Protein AF-A0AA39PV68-F1 (afdb_monomer_lite)

InterPro domains:
  IPR036291 NAD(P)-binding d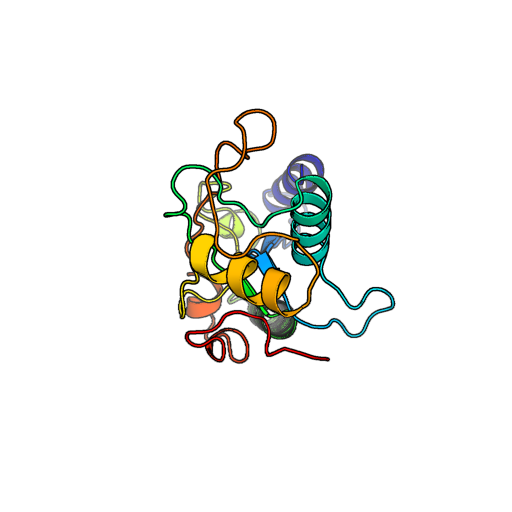omain superfamily [SSF51735] (19-93)

Organism: NCBI:txid153914

Foldseek 3Di:
DCCVVVVVLLVQLADPPPHDWGADEDEWAEAFADPDPDGGDPSVVVQLVVQLVVLAQAAQPAQPDWTQYAYPVQVVVLVVLQVVCVVVVNHQTRVRQPPDDPQAHHQYGGDVAPTDTSQQAPFPVCVVVVSHPDGTYYHDDPVPRDPDDHDRDNDRSVVSVRDGDVRNPDDDRYPNVRDD

pLDDT: mean 74.01, std 14.38, range [33.28, 90.81]

Radius of gyration: 17.97 Å; chains: 1; bounding box: 45×33×50 Å

Secondary structure (DSSP, 8-state):
-THHHHHHHHHHHT-SSS--------B-EEESB-SSS--B-HHHHHHHHHHHHHTEEEESTTS--EE-EEEHHHHHHHHHHHHHHHHTT-S--TTGGG-S-TTT-S--B--SSS-EEHHHHHHHHHHHTTSSSEEEEEEPPTTT--S--------HHHHTT---SSGGG--SS-GGGS--

Structure (mmCIF, N/CA/C/O backbone):
data_AF-A0AA39PV68-F1
#
_entry.id   AF-A0AA39PV68-F1
#
loop_
_atom_site.group_PDB
_atom_site.id
_atom_site.type_symbol
_atom_site.label_atom_id
_atom_site.label_alt_id
_atom_site.label_comp_id
_atom_site.label_asym_id
_atom_site.label_entity_id
_atom_site.label_seq_id
_atom_site.pdbx_PDB_ins_code
_atom_site.Cartn_x
_atom_site.Cartn_y
_atom_site.Cartn_z
_atom_site.occupancy
_ato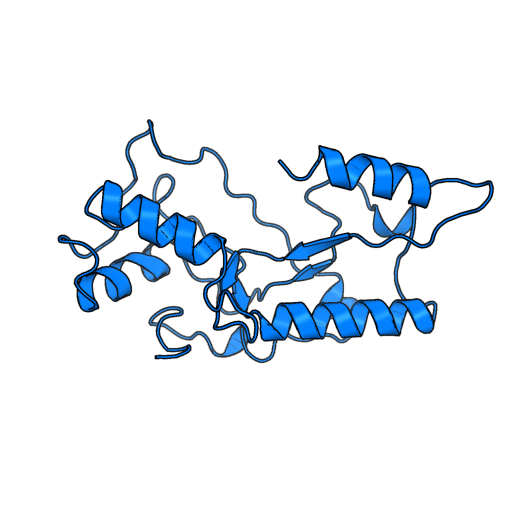m_site.B_iso_or_equiv
_atom_site.auth_seq_id
_atom_site.auth_comp_id
_atom_site.auth_asym_id
_atom_site.auth_atom_id
_atom_site.pdbx_PDB_model_num
ATOM 1 N N . MET A 1 1 ? -12.887 -1.850 -7.296 1.00 54.12 1 MET A N 1
ATOM 2 C CA . MET A 1 1 ? -13.318 -0.666 -6.519 1.00 54.12 1 MET A CA 1
ATOM 3 C C . MET A 1 1 ? -13.642 -1.145 -5.106 1.00 54.12 1 MET A C 1
ATOM 5 O O . MET A 1 1 ? -14.605 -1.883 -4.962 1.00 54.12 1 MET A O 1
ATOM 9 N N . HIS A 1 2 ? -12.811 -0.820 -4.108 1.00 70.69 2 HIS A N 1
ATOM 10 C CA . HIS A 1 2 ? -12.911 -1.338 -2.726 1.00 70.69 2 HIS A CA 1
ATOM 11 C C . HIS A 1 2 ? -14.148 -0.830 -1.957 1.00 70.69 2 HIS A C 1
ATOM 13 O O . HIS A 1 2 ? -14.594 -1.471 -1.017 1.00 70.69 2 HIS A O 1
ATOM 19 N N . LEU A 1 3 ? -14.768 0.262 -2.425 1.00 74.75 3 LEU A N 1
ATOM 20 C CA . LEU A 1 3 ? -15.864 0.956 -1.738 1.00 74.75 3 LEU A CA 1
ATOM 21 C C . LEU A 1 3 ? -17.054 0.053 -1.392 1.00 74.75 3 LEU A C 1
ATOM 23 O O . LEU A 1 3 ? -17.664 0.235 -0.346 1.00 74.75 3 LEU A O 1
ATOM 27 N N . LYS A 1 4 ? -17.365 -0.938 -2.240 1.00 80.62 4 LYS A N 1
ATOM 28 C CA . LYS A 1 4 ? -18.441 -1.908 -1.967 1.00 80.62 4 LYS A CA 1
ATOM 29 C C . LYS A 1 4 ? -18.189 -2.723 -0.691 1.00 80.62 4 LYS A C 1
ATOM 31 O O . LYS A 1 4 ? -19.149 -3.147 -0.062 1.00 80.62 4 LYS A O 1
ATOM 36 N N . SER A 1 5 ? -16.924 -2.933 -0.333 1.00 80.62 5 SER A N 1
ATOM 37 C CA . SER A 1 5 ? -16.505 -3.623 0.888 1.00 80.62 5 SER A CA 1
ATOM 38 C C . SER A 1 5 ? -16.304 -2.655 2.052 1.00 80.62 5 SER A C 1
ATOM 40 O O . SER A 1 5 ? -16.646 -2.985 3.181 1.00 80.62 5 SER A O 1
ATOM 42 N N . ASP A 1 6 ? -15.784 -1.455 1.790 1.00 81.19 6 ASP A N 1
ATOM 43 C CA . ASP A 1 6 ? -15.468 -0.490 2.850 1.00 81.19 6 ASP A CA 1
ATOM 44 C C . ASP A 1 6 ? -16.731 0.085 3.507 1.00 81.19 6 ASP A C 1
ATOM 46 O O . ASP A 1 6 ? -16.783 0.213 4.727 1.00 81.19 6 ASP A O 1
ATOM 50 N N . ILE A 1 7 ? -17.756 0.410 2.707 1.00 83.19 7 ILE A N 1
ATOM 51 C CA . ILE A 1 7 ? -19.018 1.002 3.182 1.00 83.19 7 ILE A CA 1
ATOM 52 C C . ILE A 1 7 ? -19.668 0.158 4.291 1.00 83.19 7 ILE A C 1
ATOM 54 O O . ILE A 1 7 ? -19.852 0.690 5.383 1.00 83.19 7 ILE A O 1
ATOM 58 N N . PRO A 1 8 ? -19.951 -1.147 4.099 1.00 86.69 8 PRO A N 1
ATOM 59 C CA . PRO A 1 8 ? -20.599 -1.933 5.145 1.00 86.69 8 PRO A CA 1
ATOM 60 C C . PRO A 1 8 ? -19.740 -2.081 6.408 1.00 86.69 8 PRO A C 1
ATOM 62 O O . PRO A 1 8 ? -20.305 -2.169 7.495 1.00 86.69 8 PRO A O 1
ATOM 65 N N . ILE A 1 9 ? -18.402 -2.076 6.296 1.00 84.56 9 ILE A N 1
ATOM 66 C CA . ILE A 1 9 ? -17.487 -2.089 7.453 1.00 84.56 9 ILE A CA 1
ATOM 67 C C . ILE A 1 9 ? -17.631 -0.787 8.250 1.00 84.56 9 ILE A C 1
ATOM 69 O O . ILE A 1 9 ? -17.721 -0.810 9.475 1.00 84.56 9 ILE A O 1
ATOM 73 N N . VAL A 1 10 ? -17.703 0.355 7.569 1.00 81.31 10 VAL A N 1
ATOM 74 C CA . VAL A 1 10 ? -17.937 1.649 8.225 1.00 81.31 10 VAL A CA 1
ATOM 75 C C . VAL A 1 10 ? -19.320 1.691 8.878 1.00 81.31 10 VAL A C 1
ATOM 77 O O . VAL A 1 10 ? -19.454 2.154 10.014 1.00 81.31 10 VAL A O 1
ATOM 80 N N . ASP A 1 11 ? -20.342 1.173 8.203 1.00 84.88 11 ASP A N 1
ATOM 81 C CA . ASP A 1 11 ? -21.712 1.177 8.715 1.00 84.88 11 ASP A CA 1
ATOM 82 C C . ASP A 1 11 ? -21.841 0.362 10.006 1.00 84.88 11 ASP A C 1
ATOM 84 O O . ASP A 1 11 ? -22.525 0.793 10.931 1.00 84.88 11 ASP A O 1
ATOM 88 N N . VAL A 1 12 ? -21.172 -0.793 10.124 1.00 86.81 12 VAL A N 1
ATOM 89 C CA . VAL A 1 12 ? -21.149 -1.552 11.393 1.00 86.81 12 VAL A CA 1
ATOM 90 C C . VAL A 1 12 ? -20.310 -0.863 12.472 1.00 86.81 12 VAL A C 1
ATOM 92 O O . VAL A 1 12 ? -20.680 -0.913 13.644 1.00 86.81 12 VAL A O 1
ATOM 95 N N . GLY A 1 13 ? -19.232 -0.176 12.088 1.00 84.19 13 GLY A N 1
ATOM 96 C CA . GLY A 1 13 ? -18.349 0.557 12.999 1.00 84.19 13 GLY A CA 1
ATOM 97 C C . GLY A 1 13 ? -18.954 1.811 13.632 1.00 84.19 13 GLY A C 1
ATOM 98 O O . GLY A 1 13 ? -18.417 2.337 14.605 1.00 84.19 13 GLY A O 1
ATOM 99 N N . THR A 1 14 ? -20.061 2.310 13.084 1.00 84.12 14 THR A N 1
ATOM 100 C CA . THR A 1 14 ? -20.727 3.545 13.534 1.00 84.12 14 THR A CA 1
ATOM 101 C C . THR A 1 14 ? -22.018 3.289 14.314 1.00 84.12 14 THR A C 1
ATOM 103 O O . THR A 1 14 ? -22.677 4.237 14.743 1.00 84.12 14 THR A O 1
ATOM 106 N N . ARG A 1 15 ? -22.389 2.021 14.528 1.00 87.56 15 ARG A N 1
ATOM 107 C CA . ARG A 1 15 ? -23.603 1.653 15.268 1.00 87.56 15 ARG A CA 1
ATOM 108 C C . ARG A 1 15 ? -23.461 1.970 16.750 1.00 87.56 15 ARG A C 1
ATOM 110 O O . ARG A 1 15 ? -22.437 1.688 17.360 1.00 87.56 15 ARG A O 1
ATOM 117 N N . THR A 1 16 ? -24.537 2.481 17.341 1.00 86.62 16 THR A N 1
ATOM 118 C CA . THR A 1 16 ? -24.648 2.681 18.794 1.00 86.62 16 THR A CA 1
ATOM 119 C C . THR A 1 16 ? -25.125 1.420 19.514 1.00 86.62 16 THR A C 1
ATOM 121 O O . THR A 1 16 ? -24.746 1.179 20.655 1.00 86.62 16 THR A O 1
ATOM 124 N N . GLN A 1 17 ? -25.929 0.588 18.844 1.00 90.56 17 GLN A N 1
ATOM 125 C CA . GLN A 1 17 ? -26.372 -0.710 19.350 1.00 90.56 17 GLN A CA 1
ATOM 126 C C . GLN A 1 17 ? -25.453 -1.819 18.832 1.00 90.56 17 GLN A C 1
ATOM 128 O O . GLN A 1 17 ? -25.265 -1.941 17.621 1.00 90.56 17 GLN A O 1
ATOM 133 N N . ASN A 1 18 ? -24.911 -2.635 19.744 1.00 87.00 18 ASN A N 1
ATOM 134 C CA . ASN A 1 18 ? -23.941 -3.700 19.453 1.00 87.00 18 ASN A CA 1
ATOM 135 C C . ASN A 1 18 ? -22.765 -3.204 18.582 1.00 87.00 18 ASN A C 1
ATOM 137 O O . ASN A 1 18 ? -22.607 -3.663 17.446 1.00 87.00 18 ASN A O 1
ATOM 141 N N . PRO A 1 19 ? -21.969 -2.236 19.081 1.00 80.69 19 PRO A N 1
ATOM 142 C CA . PRO A 1 19 ? -20.896 -1.633 18.302 1.00 80.69 19 PRO A CA 1
ATOM 143 C C . PRO A 1 19 ? -19.836 -2.672 17.930 1.00 80.69 19 PRO A C 1
ATOM 145 O O . PRO A 1 19 ? -19.407 -3.476 18.760 1.00 80.69 19 PRO A O 1
ATOM 148 N N . VAL A 1 20 ? -19.379 -2.623 16.679 1.00 86.62 20 VAL A N 1
ATOM 149 C CA . VAL A 1 20 ? -18.239 -3.415 16.210 1.00 86.62 20 VAL A CA 1
ATOM 150 C C . VAL A 1 20 ? -17.019 -2.508 16.134 1.00 86.62 20 VAL A C 1
ATOM 152 O O . VAL A 1 20 ? -17.055 -1.444 15.520 1.00 86.62 20 VAL A O 1
ATOM 155 N N . ARG A 1 21 ? -15.910 -2.939 16.733 1.00 84.94 21 ARG A N 1
ATOM 156 C CA . ARG A 1 21 ? -14.626 -2.238 16.654 1.00 84.94 21 ARG A CA 1
ATOM 157 C C . ARG A 1 21 ? -14.032 -2.462 15.268 1.00 84.94 21 ARG A C 1
ATOM 159 O O . ARG A 1 21 ? -13.508 -3.535 14.979 1.00 84.94 21 ARG A O 1
ATOM 166 N N . THR A 1 22 ? -14.160 -1.478 14.384 1.00 85.81 22 THR A N 1
ATOM 167 C CA . THR A 1 22 ? -13.687 -1.590 12.997 1.00 85.81 22 THR A CA 1
ATOM 168 C C . THR A 1 22 ? -12.488 -0.707 12.724 1.00 85.81 22 THR A C 1
ATOM 170 O O . THR A 1 22 ? -12.427 0.432 13.188 1.00 85.81 22 THR A O 1
ATOM 173 N N . MET A 1 23 ? -11.586 -1.203 11.880 1.00 82.25 23 MET A N 1
ATOM 174 C CA . MET A 1 23 ? -10.438 -0.467 11.362 1.00 82.25 23 MET A CA 1
ATOM 175 C C . MET A 1 23 ? -10.252 -0.808 9.883 1.00 82.25 23 MET A C 1
ATOM 177 O O . MET A 1 23 ? -10.370 -1.969 9.496 1.00 82.25 23 MET A O 1
ATOM 181 N N . ILE A 1 24 ? -9.937 0.195 9.062 1.00 79.56 24 ILE A N 1
ATOM 182 C CA . ILE A 1 24 ? -9.601 0.011 7.646 1.00 79.56 24 ILE A CA 1
ATOM 183 C C . ILE A 1 24 ? -8.176 0.515 7.422 1.00 79.56 24 ILE A C 1
ATOM 185 O O . ILE A 1 24 ? -7.824 1.646 7.778 1.00 79.56 24 ILE A O 1
ATOM 189 N N . MET A 1 25 ? -7.344 -0.341 6.836 1.00 78.19 25 MET A N 1
ATOM 190 C CA . MET A 1 25 ? -5.969 -0.022 6.467 1.00 78.19 25 MET A CA 1
ATOM 191 C C . MET A 1 25 ? -5.870 0.021 4.947 1.00 78.19 25 MET A C 1
ATOM 193 O O . MET A 1 25 ? -6.115 -0.994 4.296 1.00 78.19 25 MET A O 1
ATOM 197 N N . PHE A 1 26 ? -5.502 1.171 4.377 1.00 77.62 26 PHE A N 1
ATOM 198 C CA . PHE A 1 26 ? -5.203 1.254 2.950 1.00 77.62 26 PHE A CA 1
ATOM 199 C C . PHE A 1 26 ? -3.689 1.233 2.763 1.00 77.62 26 PHE A C 1
ATOM 201 O O . PHE A 1 26 ? -3.016 2.226 3.026 1.00 77.62 26 PHE A O 1
ATOM 208 N N . PRO A 1 27 ? -3.103 0.120 2.320 1.00 73.19 27 PRO A N 1
ATOM 209 C CA . PRO A 1 27 ? -1.715 0.167 1.908 1.00 73.19 27 PRO A CA 1
ATOM 210 C C . PRO A 1 27 ? -1.568 1.083 0.682 1.00 73.19 27 PRO A C 1
ATOM 212 O O . PRO A 1 27 ? -2.477 1.183 -0.148 1.00 73.19 27 PRO A O 1
ATOM 215 N N . GLY A 1 28 ? -0.420 1.750 0.573 1.00 72.88 28 GLY A N 1
ATOM 216 C CA . GLY A 1 28 ? -0.004 2.410 -0.662 1.00 72.88 28 GLY A CA 1
ATOM 217 C C . GLY A 1 28 ? 0.298 1.396 -1.772 1.00 72.88 28 GLY A C 1
ATOM 218 O O . GLY A 1 28 ? -0.214 0.273 -1.789 1.00 72.88 28 GLY A O 1
ATOM 219 N N . LEU A 1 29 ? 1.169 1.757 -2.715 1.00 76.75 29 LEU A N 1
ATOM 220 C CA . LEU A 1 29 ? 1.635 0.787 -3.706 1.00 76.75 29 LEU A CA 1
ATOM 221 C C . LEU A 1 29 ? 2.574 -0.209 -3.016 1.00 76.75 29 LEU A C 1
ATOM 223 O O . LEU A 1 29 ? 3.696 0.125 -2.633 1.00 76.75 29 LEU A O 1
ATOM 227 N N . ILE A 1 30 ? 2.076 -1.431 -2.815 1.00 82.06 30 ILE A N 1
ATOM 228 C CA . ILE A 1 30 ? 2.822 -2.475 -2.111 1.00 82.06 30 ILE A CA 1
ATOM 229 C C . ILE A 1 30 ? 3.848 -3.097 -3.044 1.00 82.06 30 ILE A C 1
ATOM 231 O O . ILE A 1 30 ? 3.501 -3.516 -4.153 1.00 82.06 30 ILE A O 1
ATOM 235 N N . TYR A 1 31 ? 5.074 -3.249 -2.566 1.00 81.19 31 TYR A N 1
ATOM 236 C CA . TYR A 1 31 ? 6.139 -3.966 -3.257 1.00 81.19 31 TYR A CA 1
ATOM 237 C C . TYR A 1 31 ? 6.873 -4.933 -2.320 1.00 81.19 31 TYR A C 1
ATOM 239 O O . TYR A 1 31 ? 6.613 -4.980 -1.118 1.00 81.19 31 TYR A O 1
ATOM 247 N N . GLY A 1 32 ? 7.804 -5.699 -2.884 1.00 80.62 32 GLY A N 1
ATOM 248 C CA . GLY A 1 32 ? 8.571 -6.717 -2.172 1.00 80.62 32 GLY A CA 1
ATOM 249 C C . GLY A 1 32 ? 8.020 -8.121 -2.404 1.00 80.62 32 GLY A C 1
ATOM 250 O O . GLY A 1 32 ? 6.970 -8.306 -3.024 1.00 80.62 32 GLY A O 1
ATOM 251 N N . SER A 1 33 ? 8.766 -9.108 -1.918 1.00 84.19 33 SER A N 1
ATOM 252 C CA . SER A 1 33 ? 8.418 -10.522 -2.042 1.00 84.19 33 SER A CA 1
ATOM 253 C C . SER A 1 33 ? 7.576 -10.963 -0.848 1.00 84.19 33 SER A C 1
ATOM 255 O O . SER A 1 33 ? 8.001 -10.834 0.302 1.00 84.19 33 SER A O 1
ATOM 257 N N . GLY A 1 34 ? 6.364 -11.441 -1.118 1.00 79.50 34 GLY A N 1
ATOM 258 C CA . GLY A 1 34 ? 5.514 -12.090 -0.127 1.00 79.50 34 GLY A CA 1
ATOM 259 C C . GLY A 1 34 ? 5.932 -13.540 0.128 1.00 79.50 34 GLY A C 1
ATOM 260 O O . GLY A 1 34 ? 6.567 -14.177 -0.708 1.00 79.50 34 GLY A O 1
ATOM 261 N N . GLU A 1 35 ? 5.519 -14.081 1.273 1.00 79.56 35 GLU A N 1
ATOM 262 C CA . GLU A 1 35 ? 5.808 -15.470 1.676 1.00 79.56 35 GLU A CA 1
ATOM 263 C C . GLU A 1 35 ? 4.710 -16.469 1.257 1.00 79.56 35 GLU A C 1
ATOM 265 O O . GLU A 1 35 ? 4.836 -17.670 1.478 1.00 79.56 35 GLU A O 1
ATOM 270 N N . GLY A 1 36 ? 3.624 -15.990 0.640 1.00 78.88 36 GLY A N 1
ATOM 271 C CA . GLY A 1 36 ? 2.530 -16.832 0.149 1.00 78.88 36 GLY A CA 1
ATOM 272 C C . GLY A 1 36 ? 2.790 -17.458 -1.228 1.00 78.88 36 GLY A C 1
ATOM 273 O O . GLY A 1 36 ? 3.823 -17.229 -1.855 1.00 78.88 36 GLY A O 1
ATOM 274 N N . ILE A 1 37 ? 1.793 -18.198 -1.739 1.00 84.00 37 ILE A N 1
ATOM 275 C CA . ILE A 1 37 ? 1.824 -18.825 -3.080 1.00 84.00 37 ILE A CA 1
ATOM 276 C C . ILE A 1 37 ? 2.149 -17.784 -4.163 1.00 84.00 37 ILE A C 1
ATOM 278 O O . ILE A 1 37 ? 2.975 -18.015 -5.043 1.00 84.00 37 ILE A O 1
ATOM 282 N N . GLN A 1 38 ? 1.524 -16.608 -4.070 1.00 83.75 38 GLN A N 1
ATOM 283 C CA . GLN A 1 38 ? 1.782 -15.479 -4.954 1.00 83.75 38 GLN A CA 1
ATOM 284 C C . GLN A 1 38 ? 2.797 -14.528 -4.306 1.00 83.75 38 GLN A C 1
ATOM 286 O O . GLN A 1 38 ? 2.429 -13.684 -3.488 1.00 83.75 38 GLN A O 1
ATOM 291 N N . LYS A 1 39 ? 4.071 -14.641 -4.700 1.00 84.06 39 LYS A N 1
ATOM 292 C CA . LYS A 1 39 ? 5.170 -13.828 -4.142 1.00 84.06 39 LYS A CA 1
ATOM 293 C C . LYS A 1 39 ? 5.150 -12.368 -4.602 1.00 84.06 39 LYS A C 1
ATOM 295 O O . LYS A 1 39 ? 5.544 -11.482 -3.854 1.00 84.06 39 LYS A O 1
ATOM 300 N N . THR A 1 40 ? 4.675 -12.101 -5.818 1.00 82.50 40 THR A N 1
ATOM 301 C CA . THR A 1 40 ? 4.637 -10.744 -6.390 1.00 82.50 40 THR A CA 1
ATOM 302 C C . THR A 1 40 ? 3.318 -10.048 -6.076 1.00 82.50 40 THR A C 1
ATOM 304 O O . THR A 1 40 ? 2.243 -10.587 -6.359 1.00 82.50 40 THR A O 1
ATOM 307 N N . THR A 1 41 ? 3.386 -8.823 -5.554 1.00 81.69 41 THR A N 1
ATOM 308 C CA . THR A 1 41 ? 2.203 -8.026 -5.209 1.00 81.69 41 THR A CA 1
ATOM 309 C C . THR A 1 41 ? 1.377 -7.661 -6.449 1.00 81.69 41 THR A C 1
ATOM 311 O O . THR A 1 41 ? 1.877 -7.573 -7.573 1.00 81.69 41 THR A O 1
ATOM 314 N N . ALA A 1 42 ? 0.070 -7.449 -6.263 1.00 82.19 42 ALA A N 1
ATOM 315 C CA . ALA A 1 42 ? -0.818 -7.079 -7.365 1.00 82.19 42 ALA A CA 1
ATOM 316 C C . ALA A 1 42 ? -0.392 -5.782 -8.087 1.00 82.19 42 ALA A C 1
ATOM 318 O O . ALA A 1 42 ? -0.352 -5.812 -9.314 1.00 82.19 42 ALA A O 1
ATOM 319 N N . PRO A 1 43 ? -0.010 -4.683 -7.397 1.00 76.62 43 PRO A N 1
ATOM 320 C CA . PRO A 1 43 ? 0.408 -3.458 -8.079 1.00 76.62 43 PRO A CA 1
ATOM 321 C C . PRO A 1 43 ? 1.624 -3.646 -8.991 1.00 76.62 43 PRO A C 1
ATOM 323 O O . PRO A 1 43 ? 1.636 -3.111 -10.094 1.00 76.62 43 PRO A O 1
ATOM 326 N N . ILE A 1 44 ? 2.608 -4.448 -8.568 1.00 80.94 44 ILE A N 1
ATOM 327 C CA . ILE A 1 44 ? 3.788 -4.760 -9.384 1.00 80.94 44 ILE A CA 1
ATOM 328 C C . ILE A 1 44 ? 3.385 -5.518 -10.648 1.00 80.94 44 ILE A C 1
ATOM 330 O O . ILE A 1 44 ? 3.810 -5.145 -11.736 1.00 80.94 44 ILE A O 1
ATOM 334 N N . ARG A 1 45 ? 2.514 -6.526 -10.524 1.00 84.44 45 ARG A N 1
ATOM 335 C CA . ARG A 1 45 ? 2.008 -7.276 -11.685 1.00 84.44 45 ARG A CA 1
ATOM 336 C C . ARG A 1 45 ? 1.267 -6.381 -12.669 1.00 84.44 45 ARG A C 1
ATOM 338 O O . ARG A 1 45 ? 1.596 -6.395 -13.844 1.00 84.44 45 ARG A O 1
ATOM 345 N N . TYR A 1 46 ? 0.351 -5.540 -12.186 1.00 82.81 46 TYR A N 1
ATOM 346 C CA . TYR A 1 46 ? -0.384 -4.614 -13.053 1.00 82.81 46 TYR A CA 1
ATOM 347 C C . TYR A 1 46 ? 0.540 -3.680 -13.835 1.00 82.81 46 TYR A C 1
ATOM 349 O O . TYR A 1 46 ? 0.285 -3.401 -15.002 1.00 82.81 46 TYR A O 1
ATOM 357 N N . VAL A 1 47 ? 1.597 -3.183 -13.193 1.00 80.31 47 VAL A N 1
ATOM 358 C CA . VAL A 1 47 ? 2.557 -2.276 -13.826 1.00 80.31 47 VAL A CA 1
ATOM 359 C C . VAL A 1 47 ? 3.415 -3.009 -14.856 1.00 80.31 47 VAL A C 1
ATOM 361 O O . VAL A 1 47 ? 3.596 -2.489 -15.955 1.00 80.31 47 VAL A O 1
ATOM 364 N N . ILE A 1 48 ? 3.890 -4.218 -14.533 1.00 84.31 48 ILE A N 1
ATOM 365 C CA . ILE A 1 48 ? 4.635 -5.063 -15.475 1.00 84.31 48 ILE A CA 1
ATOM 366 C C . ILE A 1 48 ? 3.765 -5.380 -16.693 1.00 84.31 48 ILE A C 1
ATOM 368 O O . ILE A 1 48 ? 4.167 -5.072 -17.811 1.00 84.31 48 ILE A O 1
ATOM 372 N N . ASP A 1 49 ? 2.555 -5.899 -16.480 1.00 86.69 49 ASP A N 1
ATOM 373 C CA . ASP A 1 49 ? 1.638 -6.282 -17.556 1.00 86.69 49 ASP A CA 1
ATOM 374 C C . ASP A 1 49 ? 1.319 -5.089 -18.466 1.00 86.69 49 ASP A C 1
ATOM 376 O O . ASP A 1 49 ? 1.419 -5.189 -19.690 1.00 86.69 49 ASP A O 1
ATOM 380 N N . LEU A 1 50 ? 0.994 -3.933 -17.876 1.00 85.25 50 LEU A N 1
ATOM 381 C CA . LEU A 1 50 ? 0.688 -2.709 -18.615 1.00 85.25 50 LEU A CA 1
ATOM 382 C C . LEU A 1 50 ? 1.871 -2.249 -19.475 1.00 85.25 50 LEU A C 1
ATOM 384 O O . LEU A 1 50 ? 1.695 -1.912 -20.646 1.00 85.25 50 LEU A O 1
ATOM 388 N N . TYR A 1 51 ? 3.078 -2.213 -18.914 1.00 86.62 51 TYR A N 1
ATOM 389 C CA . TYR A 1 51 ? 4.248 -1.704 -19.632 1.00 86.62 51 TYR A CA 1
ATOM 390 C C . TYR A 1 51 ? 4.772 -2.687 -20.671 1.00 86.62 51 TYR A C 1
ATOM 392 O O . TYR A 1 51 ? 5.202 -2.251 -21.739 1.00 86.62 51 TYR A O 1
ATOM 400 N N . THR A 1 52 ? 4.659 -3.991 -20.427 1.00 86.19 52 THR A N 1
ATOM 401 C CA . THR A 1 52 ? 4.949 -5.014 -21.434 1.00 86.19 52 THR A CA 1
ATOM 402 C C . THR A 1 52 ? 3.956 -4.939 -22.596 1.00 86.19 52 THR A C 1
ATOM 404 O O . THR A 1 52 ? 4.385 -4.956 -23.746 1.00 86.19 52 THR A O 1
ATOM 407 N N . GLN A 1 53 ? 2.656 -4.750 -22.338 1.00 85.56 53 GLN A N 1
ATOM 408 C CA . GLN A 1 53 ? 1.650 -4.570 -23.400 1.00 85.56 53 GLN A CA 1
ATOM 409 C C . GLN A 1 53 ? 1.902 -3.326 -24.264 1.00 85.56 53 GLN A C 1
ATOM 411 O O . GLN A 1 53 ? 1.679 -3.355 -25.472 1.00 85.56 53 GLN A O 1
ATOM 416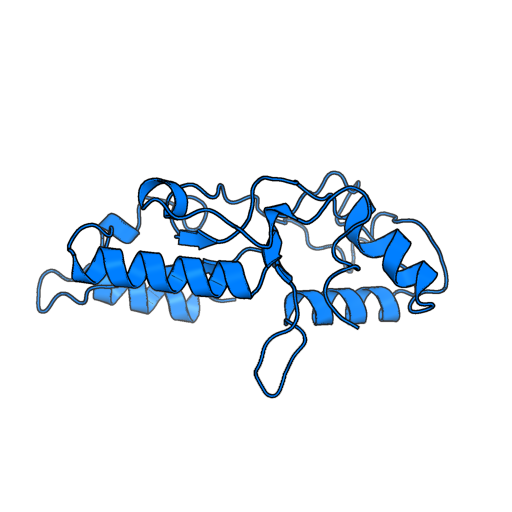 N N . ILE A 1 54 ? 2.370 -2.231 -23.660 1.00 85.12 54 ILE A N 1
ATOM 417 C CA . ILE A 1 54 ? 2.691 -0.983 -24.375 1.00 85.12 54 ILE A CA 1
ATOM 418 C C . ILE A 1 54 ? 4.100 -1.043 -25.009 1.00 85.12 54 ILE A C 1
ATOM 420 O O . ILE A 1 54 ? 4.441 -0.207 -25.847 1.00 85.12 54 ILE A O 1
ATOM 424 N N . GLY A 1 55 ? 4.933 -2.013 -24.618 1.00 86.19 55 GLY A N 1
ATOM 425 C CA . GLY A 1 55 ? 6.329 -2.156 -25.050 1.00 86.19 55 GLY A CA 1
ATOM 426 C C . GLY A 1 55 ? 7.297 -1.148 -24.418 1.00 86.19 55 GLY A C 1
ATOM 427 O O . GLY A 1 55 ? 8.448 -1.046 -24.842 1.00 86.19 55 GLY A O 1
ATOM 428 N N . ARG A 1 56 ? 6.853 -0.373 -23.420 1.00 86.19 56 ARG A N 1
ATOM 429 C CA . ARG A 1 56 ? 7.665 0.635 -22.720 1.00 86.19 56 ARG A CA 1
ATOM 430 C C . ARG A 1 56 ? 7.110 0.965 -21.343 1.00 86.19 56 ARG A C 1
ATOM 432 O O . ARG A 1 56 ? 5.897 0.957 -21.134 1.00 86.19 56 ARG A O 1
ATOM 439 N N . ALA A 1 57 ? 8.003 1.368 -20.445 1.00 84.94 57 ALA A N 1
ATOM 440 C CA . ALA A 1 57 ? 7.604 2.023 -19.210 1.00 84.94 57 ALA A CA 1
ATOM 441 C C . ALA A 1 57 ? 6.972 3.390 -19.504 1.00 84.94 57 ALA A C 1
ATOM 443 O O . ALA A 1 57 ? 7.367 4.103 -20.434 1.00 84.94 57 ALA A O 1
ATOM 444 N N . GLY A 1 58 ? 5.975 3.757 -18.704 1.00 81.12 58 GLY A N 1
ATOM 445 C CA . GLY A 1 58 ? 5.245 4.998 -18.901 1.00 81.12 58 GLY A CA 1
ATOM 446 C C . GLY A 1 58 ? 4.930 5.737 -17.613 1.00 81.12 58 GLY A C 1
ATOM 447 O O . GLY A 1 58 ? 5.028 5.209 -16.509 1.00 81.12 58 GLY A O 1
ATOM 448 N N . THR A 1 59 ? 4.526 6.990 -17.767 1.00 81.00 59 THR A N 1
ATOM 449 C CA . THR A 1 59 ? 4.028 7.816 -16.672 1.00 81.00 59 THR A CA 1
ATOM 450 C C . THR A 1 59 ? 2.552 8.132 -16.849 1.00 81.00 59 THR A C 1
ATOM 452 O O . THR A 1 59 ? 2.047 8.284 -17.963 1.00 81.00 59 THR A O 1
ATOM 455 N N . TRP A 1 60 ? 1.847 8.304 -15.733 1.00 76.25 60 TRP A N 1
ATOM 456 C CA . TRP A 1 60 ? 0.559 8.990 -15.742 1.00 76.25 60 TRP A CA 1
ATOM 457 C C . TRP A 1 60 ? 0.794 10.493 -15.865 1.00 76.25 60 TRP A C 1
ATOM 459 O O . TRP A 1 60 ? 1.432 11.091 -14.996 1.00 76.25 60 TRP A O 1
ATOM 469 N N . GLY A 1 61 ? 0.317 11.098 -16.955 1.00 75.31 61 GLY A N 1
ATOM 470 C CA . GLY A 1 61 ? 0.598 12.504 -17.253 1.00 75.31 61 GLY A CA 1
ATOM 471 C C . GLY A 1 61 ? 2.108 12.788 -17.358 1.00 75.31 61 GLY A C 1
ATOM 472 O O . GLY A 1 61 ? 2.865 11.886 -17.724 1.00 75.31 61 GLY A O 1
ATOM 473 N N . PRO A 1 62 ? 2.572 14.003 -17.005 1.00 74.00 62 PRO A N 1
ATOM 474 C CA . PRO A 1 62 ? 3.975 14.421 -17.142 1.00 74.00 62 PRO A CA 1
ATOM 475 C C . PRO A 1 62 ? 5.009 13.647 -16.309 1.00 74.00 62 PRO A C 1
ATOM 477 O O . PRO A 1 62 ? 6.189 13.957 -16.388 1.00 74.00 62 PRO A O 1
ATOM 480 N N . GLY A 1 63 ? 4.606 12.687 -15.469 1.00 68.81 63 GLY A N 1
ATOM 481 C CA . GLY A 1 63 ? 5.566 11.907 -14.680 1.00 68.81 63 GLY A CA 1
ATOM 482 C C . GLY A 1 63 ? 6.025 12.531 -13.372 1.00 68.81 63 GLY A C 1
ATOM 483 O O . GLY A 1 63 ? 6.745 11.877 -12.627 1.00 68.81 63 GLY A O 1
ATOM 484 N N . ALA A 1 64 ? 5.499 13.705 -13.015 1.00 66.44 64 ALA A N 1
ATOM 485 C CA . ALA A 1 64 ? 5.627 14.277 -11.673 1.00 66.44 64 ALA A CA 1
ATOM 486 C C . ALA A 1 64 ? 4.864 13.474 -10.600 1.00 66.44 64 ALA A C 1
ATOM 488 O O . ALA A 1 64 ? 4.811 13.885 -9.443 1.00 66.44 64 ALA A O 1
ATOM 489 N N . ASN A 1 65 ? 4.251 12.343 -10.982 1.00 68.44 65 ASN A N 1
ATOM 490 C CA . ASN A 1 65 ? 3.529 11.516 -10.044 1.00 68.44 65 ASN A CA 1
ATOM 491 C C . ASN A 1 65 ? 4.477 10.749 -9.124 1.00 68.44 65 ASN A C 1
ATOM 493 O O . ASN A 1 65 ? 5.296 9.957 -9.594 1.00 68.44 65 ASN A O 1
ATOM 497 N N . VAL A 1 66 ? 4.334 10.969 -7.822 1.00 68.44 66 VAL A N 1
ATOM 498 C CA . VAL A 1 66 ? 5.065 10.251 -6.777 1.00 68.44 66 VAL A CA 1
ATOM 499 C C . VAL A 1 66 ? 4.092 9.324 -6.059 1.00 68.44 66 VAL A C 1
ATOM 501 O O . VAL A 1 66 ? 2.937 9.670 -5.836 1.00 68.44 66 VAL A O 1
ATOM 504 N N . VAL A 1 67 ? 4.523 8.119 -5.721 1.00 67.00 67 VAL A N 1
ATOM 505 C CA . VAL A 1 67 ? 3.651 7.155 -5.044 1.00 67.00 67 VAL A CA 1
ATOM 506 C C . VAL A 1 67 ? 4.223 6.875 -3.667 1.00 67.00 67 VAL A C 1
ATOM 508 O O . VAL A 1 67 ? 5.421 6.634 -3.537 1.00 67.00 67 VAL A O 1
ATOM 511 N N . SER A 1 68 ? 3.375 6.913 -2.634 1.00 69.69 68 SER A N 1
ATOM 512 C CA . SER A 1 68 ? 3.764 6.362 -1.337 1.00 69.69 68 SER A CA 1
ATOM 513 C C . SER A 1 68 ? 3.794 4.845 -1.487 1.00 69.69 68 SER A C 1
ATOM 515 O O . SER A 1 68 ? 2.754 4.187 -1.606 1.00 69.69 68 SER A O 1
ATOM 517 N N . ASN A 1 69 ? 5.007 4.316 -1.592 1.00 74.44 69 ASN A N 1
ATOM 518 C CA . ASN A 1 69 ? 5.260 2.892 -1.719 1.00 74.44 69 ASN A CA 1
ATOM 519 C C . ASN A 1 69 ? 5.438 2.294 -0.320 1.00 74.44 69 ASN A C 1
ATOM 521 O O . ASN A 1 69 ? 6.024 2.924 0.563 1.00 74.44 69 ASN A O 1
ATOM 525 N N . GLY A 1 70 ? 4.947 1.076 -0.118 1.00 79.75 70 GLY A N 1
ATOM 526 C CA . GLY A 1 70 ? 5.125 0.326 1.124 1.00 79.75 70 GLY A CA 1
ATOM 527 C C . GLY A 1 70 ? 5.693 -1.054 0.836 1.00 79.75 70 GLY A C 1
ATOM 528 O O . GLY A 1 70 ? 5.150 -1.791 0.017 1.00 79.75 70 GLY A O 1
ATOM 529 N N . HIS A 1 71 ? 6.784 -1.428 1.492 1.00 85.25 71 HIS A N 1
ATOM 530 C CA . HIS A 1 71 ? 7.272 -2.798 1.438 1.00 85.25 71 HIS A CA 1
ATOM 531 C C . HIS A 1 71 ? 6.265 -3.723 2.139 1.00 85.25 71 HIS A C 1
ATOM 533 O O . HIS A 1 71 ? 5.698 -3.370 3.173 1.00 85.25 71 HIS A O 1
ATOM 539 N N . VAL A 1 72 ? 6.057 -4.936 1.630 1.00 85.75 72 VAL A N 1
ATOM 540 C CA . VAL A 1 72 ? 5.073 -5.890 2.174 1.00 85.75 72 VAL A CA 1
ATOM 541 C C . VAL A 1 72 ? 5.276 -6.176 3.670 1.00 85.75 72 VAL A C 1
ATOM 543 O O . VAL A 1 72 ? 4.306 -6.248 4.423 1.00 85.75 72 VAL A O 1
ATOM 546 N N . LYS A 1 73 ? 6.533 -6.249 4.130 1.00 87.38 73 LYS A N 1
ATOM 547 C CA . LYS A 1 73 ? 6.870 -6.411 5.560 1.00 87.38 73 LYS A CA 1
ATOM 548 C C . LYS A 1 73 ? 6.460 -5.207 6.411 1.00 87.38 73 LYS A C 1
ATOM 550 O O . LYS A 1 73 ? 6.034 -5.390 7.545 1.00 87.38 73 LYS A O 1
ATOM 555 N N . ASP A 1 74 ? 6.538 -4.002 5.857 1.00 86.62 74 ASP A N 1
ATOM 556 C CA . ASP A 1 74 ? 6.109 -2.778 6.535 1.00 86.62 74 ASP A CA 1
ATOM 557 C C . ASP A 1 74 ? 4.580 -2.689 6.605 1.00 86.62 74 ASP A C 1
ATOM 559 O O . ASP A 1 74 ? 4.023 -2.304 7.630 1.00 86.62 74 ASP A O 1
ATOM 563 N N . CYS A 1 75 ? 3.878 -3.137 5.559 1.00 86.12 75 CYS A N 1
ATOM 564 C CA . CYS A 1 75 ? 2.427 -3.333 5.607 1.00 86.12 75 CYS A CA 1
ATOM 565 C C . CYS A 1 75 ? 2.016 -4.308 6.719 1.00 86.12 75 CYS A C 1
ATOM 567 O O . CYS A 1 75 ? 1.087 -4.021 7.478 1.00 86.12 75 CYS A O 1
ATOM 569 N N . ALA A 1 76 ? 2.724 -5.432 6.849 1.00 88.12 76 ALA A N 1
ATOM 570 C CA . ALA A 1 76 ? 2.469 -6.417 7.896 1.00 88.12 76 ALA A CA 1
ATOM 571 C C . ALA A 1 76 ? 2.780 -5.871 9.301 1.00 88.12 76 ALA A C 1
ATOM 573 O O . ALA A 1 76 ? 1.972 -6.036 10.217 1.00 88.12 76 ALA A O 1
ATOM 574 N N . SER A 1 77 ? 3.911 -5.179 9.478 1.00 90.31 77 SER A N 1
ATOM 575 C CA . SER A 1 77 ? 4.293 -4.610 10.775 1.00 90.31 77 SER A CA 1
ATOM 576 C C . SER A 1 77 ? 3.344 -3.493 11.213 1.00 90.31 77 SER A C 1
ATOM 578 O O . SER A 1 77 ? 2.950 -3.463 12.377 1.00 90.31 77 SER A O 1
ATOM 580 N N . ALA A 1 78 ? 2.884 -2.642 10.291 1.00 86.50 78 ALA A N 1
ATOM 581 C CA . ALA A 1 78 ? 1.876 -1.626 10.589 1.00 86.50 78 ALA A CA 1
ATOM 582 C C . ALA A 1 78 ? 0.554 -2.257 11.029 1.00 86.50 78 ALA A C 1
ATOM 584 O O . ALA A 1 78 ? -0.073 -1.773 11.969 1.00 86.50 78 ALA A O 1
ATOM 585 N N . CYS A 1 79 ? 0.141 -3.347 10.372 1.00 87.94 79 CYS A N 1
ATOM 586 C CA . CYS A 1 79 ? -1.059 -4.092 10.749 1.00 87.94 79 CYS A CA 1
ATOM 587 C C . CYS A 1 79 ? -0.949 -4.605 12.186 1.00 87.94 79 CYS A C 1
ATOM 589 O O . CYS A 1 79 ? -1.843 -4.376 13.000 1.00 87.94 79 CYS A O 1
ATOM 591 N N . LEU A 1 80 ? 0.192 -5.202 12.535 1.00 89.88 80 LEU A N 1
ATOM 592 C CA . LEU A 1 80 ? 0.443 -5.664 13.894 1.00 89.88 80 LEU A CA 1
ATOM 593 C C . LEU A 1 80 ? 0.433 -4.515 14.913 1.00 89.88 80 LEU A C 1
ATOM 595 O O . LEU A 1 80 ? -0.148 -4.673 15.986 1.00 89.88 80 LEU A O 1
ATOM 599 N N . THR A 1 81 ? 1.034 -3.363 14.600 1.00 89.12 81 THR A N 1
ATOM 600 C CA . THR A 1 81 ? 1.016 -2.197 15.498 1.00 89.12 81 THR A CA 1
ATOM 601 C C . THR A 1 81 ? -0.400 -1.679 15.724 1.00 89.12 81 THR A C 1
ATOM 603 O O . THR A 1 81 ? -0.778 -1.425 16.866 1.00 89.12 81 THR A O 1
ATOM 606 N N . VAL A 1 82 ? -1.204 -1.568 14.665 1.00 85.00 82 VAL A N 1
ATOM 607 C CA . VAL A 1 82 ? -2.603 -1.128 14.759 1.00 85.00 82 VAL A CA 1
ATOM 608 C C . VAL A 1 82 ? -3.427 -2.108 15.597 1.00 85.00 82 VAL A C 1
ATOM 610 O O . VAL A 1 82 ? -4.157 -1.678 16.485 1.00 85.00 82 VAL A O 1
ATOM 613 N N . LEU A 1 83 ? -3.271 -3.417 15.380 1.00 87.69 83 LEU A N 1
ATOM 614 C CA . LEU A 1 83 ? -3.968 -4.441 16.163 1.00 87.69 83 LEU A CA 1
ATOM 615 C C . LEU A 1 83 ? -3.560 -4.422 17.642 1.00 87.69 83 LEU A C 1
ATOM 617 O O . LEU A 1 83 ? -4.420 -4.529 18.511 1.00 87.69 83 LEU A O 1
ATOM 621 N N . LYS A 1 84 ? -2.270 -4.240 17.948 1.00 90.12 84 LYS A N 1
ATOM 622 C CA . LYS A 1 84 ? -1.796 -4.082 19.333 1.00 90.12 84 LYS A CA 1
ATOM 623 C C . LYS A 1 84 ? -2.370 -2.826 19.985 1.00 90.12 84 LYS A C 1
ATOM 625 O O . LYS A 1 84 ? -2.893 -2.901 21.089 1.00 90.12 84 LYS A O 1
ATOM 630 N N . ALA A 1 85 ? -2.332 -1.691 19.288 1.00 86.75 85 ALA A N 1
ATOM 631 C CA . ALA A 1 85 ? -2.919 -0.450 19.781 1.00 86.75 85 ALA A CA 1
ATOM 632 C C . ALA A 1 85 ? -4.431 -0.585 20.013 1.00 86.75 85 ALA A C 1
ATOM 634 O O . ALA A 1 85 ? -4.946 -0.022 20.975 1.00 86.75 85 ALA A O 1
ATOM 635 N N . ALA A 1 86 ? -5.133 -1.351 19.175 1.00 86.56 86 ALA A N 1
ATOM 636 C CA . ALA A 1 86 ? -6.536 -1.675 19.385 1.00 86.56 86 ALA A CA 1
ATOM 637 C C . ALA A 1 86 ? -6.723 -2.488 20.669 1.00 86.56 86 ALA A C 1
ATOM 639 O O . ALA A 1 86 ? -7.490 -2.090 21.540 1.00 86.56 86 ALA A O 1
ATOM 640 N N . LEU A 1 87 ? -5.980 -3.578 20.863 1.00 90.38 87 LEU A N 1
ATOM 641 C CA . LEU A 1 87 ? -6.058 -4.363 22.104 1.00 90.38 87 LEU A CA 1
ATOM 642 C C . LEU A 1 87 ? -5.797 -3.515 23.363 1.00 90.38 87 LEU A C 1
ATOM 644 O O . LEU A 1 87 ? -6.487 -3.695 24.362 1.00 90.38 87 LEU A O 1
ATOM 648 N N . ASP A 1 88 ? -4.891 -2.542 23.270 1.00 90.81 88 ASP A N 1
ATOM 649 C CA . ASP A 1 88 ? -4.557 -1.593 24.339 1.00 90.81 88 ASP A CA 1
ATOM 650 C C . ASP A 1 88 ? -5.571 -0.441 24.522 1.00 90.81 88 ASP A C 1
ATOM 652 O O . ASP A 1 88 ? -5.390 0.393 25.409 1.00 90.81 88 ASP A O 1
ATOM 656 N N . GLY A 1 89 ? -6.593 -0.325 23.667 1.00 86.50 89 GLY A N 1
ATOM 657 C CA . GLY A 1 89 ? -7.553 0.790 23.686 1.00 86.50 89 GLY A CA 1
ATOM 658 C C . GLY A 1 89 ? -6.977 2.138 23.228 1.00 86.50 89 GLY A C 1
ATOM 659 O O . GLY A 1 89 ? -7.528 3.187 23.546 1.00 86.50 89 GLY A O 1
ATOM 660 N N . LYS A 1 90 ? -5.855 2.125 22.500 1.00 86.25 90 LYS A N 1
ATOM 661 C CA . LYS A 1 90 ? -5.140 3.312 21.990 1.00 86.25 90 LYS A CA 1
ATOM 662 C C . LYS A 1 90 ? -5.405 3.586 20.507 1.00 86.25 90 LYS A C 1
ATOM 664 O O . LYS A 1 90 ? -5.052 4.656 20.012 1.00 86.25 90 LYS A O 1
ATOM 669 N N . ALA A 1 91 ? -5.955 2.618 19.772 1.00 82.44 91 ALA A N 1
ATOM 670 C CA . ALA A 1 91 ? -6.301 2.802 18.367 1.00 82.44 91 ALA A CA 1
ATOM 671 C C . ALA A 1 91 ? -7.607 3.589 18.211 1.00 82.44 91 ALA A C 1
ATOM 673 O O . ALA A 1 91 ? -8.548 3.433 18.983 1.00 82.44 91 ALA A O 1
ATOM 674 N N . GLN A 1 92 ? -7.674 4.394 17.152 1.00 76.44 92 GLN A N 1
ATOM 675 C CA . GLN A 1 92 ? -8.920 5.012 16.707 1.00 76.44 92 GLN A CA 1
ATOM 676 C C . GLN A 1 92 ? -9.761 3.972 15.967 1.00 76.44 92 GLN A C 1
ATOM 678 O O . GLN A 1 92 ? -9.345 3.449 14.929 1.00 76.44 92 GLN A O 1
ATOM 683 N N . GLU A 1 93 ? -10.952 3.695 16.481 1.00 76.25 93 GLU A N 1
ATOM 684 C CA . GLU A 1 93 ? -11.827 2.623 16.007 1.00 76.25 93 GLU A CA 1
ATOM 685 C C . GLU A 1 93 ? -13.226 3.143 15.684 1.00 76.25 93 GLU A C 1
ATOM 687 O O . GLU A 1 93 ? -13.596 4.259 16.055 1.00 76.25 93 GLU A O 1
ATOM 692 N N . GLY A 1 94 ? -14.010 2.341 14.959 1.00 74.62 94 GLY A N 1
ATOM 693 C CA . GLY A 1 94 ? -15.406 2.662 14.663 1.00 74.62 94 GLY A CA 1
ATOM 694 C C . GLY A 1 94 ? -15.556 4.028 13.984 1.00 74.62 94 GLY A C 1
ATOM 695 O O . GLY A 1 94 ? -14.909 4.305 12.969 1.00 74.62 94 GLY A O 1
ATOM 696 N N . ALA A 1 95 ? -16.381 4.905 14.562 1.00 67.25 95 ALA A N 1
ATOM 697 C CA . ALA A 1 95 ? -16.601 6.262 14.064 1.00 67.25 95 ALA A CA 1
ATOM 698 C C . ALA A 1 95 ? -15.345 7.160 14.102 1.00 67.25 95 ALA A C 1
ATOM 700 O O . ALA A 1 95 ? -15.206 8.029 13.246 1.00 67.25 95 ALA A O 1
ATOM 701 N N . GLU A 1 96 ? -14.403 6.957 15.027 1.00 63.16 96 GLU A N 1
ATOM 702 C CA . GLU A 1 96 ? -13.171 7.766 15.115 1.00 63.16 96 GLU A CA 1
ATOM 703 C C . GLU A 1 96 ? -12.097 7.302 14.124 1.00 63.16 96 GLU A C 1
ATOM 705 O O . GLU A 1 96 ? -11.335 8.108 13.577 1.00 63.16 96 GLU A O 1
ATOM 710 N N . GLY A 1 97 ? -12.120 6.013 13.769 1.00 58.03 97 GLY A N 1
ATOM 711 C CA . GLY A 1 97 ? -11.369 5.479 12.632 1.00 58.03 97 GLY A CA 1
ATOM 712 C C . GLY A 1 97 ? -11.711 6.180 11.305 1.00 58.03 97 GLY A C 1
ATOM 713 O O . GLY A 1 97 ? -10.917 6.137 10.362 1.00 58.03 97 GLY A O 1
ATOM 714 N N . ARG A 1 98 ? -12.839 6.906 11.248 1.00 58.66 98 ARG A N 1
ATOM 715 C CA . ARG A 1 98 ? -13.445 7.515 10.054 1.00 58.66 98 ARG A CA 1
ATOM 716 C C . ARG A 1 98 ? -12.921 8.887 9.626 1.00 58.66 98 ARG A C 1
ATOM 718 O O . ARG A 1 98 ? -13.358 9.305 8.575 1.00 58.66 98 ARG A O 1
ATOM 725 N N . LEU A 1 99 ? -12.109 9.639 10.377 1.00 41.69 99 LEU A N 1
ATOM 726 C CA . LEU A 1 99 ? -12.003 11.119 10.213 1.00 41.69 99 LEU A CA 1
ATOM 727 C C . LEU A 1 99 ? -11.996 11.716 8.758 1.00 41.69 99 LEU A C 1
ATOM 729 O O . LEU A 1 99 ? -10.963 11.980 8.143 1.00 41.69 99 LEU A O 1
ATOM 733 N N . GLU A 1 100 ? -13.224 11.955 8.277 1.00 35.75 100 GLU A N 1
ATOM 734 C CA . GLU A 1 100 ? -13.776 12.852 7.247 1.00 35.75 100 GLU A CA 1
ATOM 735 C C . GLU A 1 100 ? -13.393 12.775 5.767 1.00 35.75 100 GLU A C 1
ATOM 737 O O . GLU A 1 100 ? -13.924 13.542 4.962 1.00 35.75 100 GLU A O 1
ATOM 742 N N . SER A 1 101 ? -12.562 11.847 5.318 1.00 33.81 101 SER A N 1
ATOM 743 C CA . SER A 1 101 ? -12.420 11.664 3.873 1.00 33.81 101 SER A CA 1
ATOM 744 C C . SER A 1 101 ? -11.852 10.297 3.580 1.00 33.81 101 SER A C 1
ATOM 746 O O . SER A 1 101 ? -10.805 9.943 4.107 1.00 33.81 101 SER A O 1
ATOM 748 N N . LEU A 1 102 ? -12.468 9.569 2.649 1.00 37.41 102 LEU A N 1
ATOM 749 C CA . LEU A 1 102 ? -11.883 8.387 1.998 1.00 37.41 102 LEU A CA 1
ATOM 750 C C . LEU A 1 102 ? -10.402 8.587 1.576 1.00 37.41 102 LEU A C 1
ATOM 752 O O . LEU A 1 102 ? -9.698 7.616 1.329 1.00 37.41 102 LEU A O 1
ATOM 756 N N . PHE A 1 103 ? -9.910 9.834 1.554 1.00 38.78 103 PHE A N 1
ATOM 757 C CA . PHE A 1 103 ? -8.533 10.250 1.290 1.00 38.78 103 PHE A CA 1
ATOM 758 C C . PHE A 1 103 ? -7.758 10.855 2.486 1.00 38.78 103 PHE A C 1
ATOM 760 O O . PHE A 1 103 ? -6.554 11.065 2.357 1.00 38.78 103 PHE A O 1
ATOM 767 N N . LYS A 1 104 ? -8.381 11.139 3.641 1.00 33.28 104 LYS A N 1
ATOM 768 C CA . LYS A 1 104 ? -7.716 11.642 4.868 1.00 33.28 104 LYS A CA 1
ATOM 769 C C . LYS A 1 104 ? -7.563 10.597 5.976 1.00 33.28 104 LYS A C 1
ATOM 771 O O . LYS A 1 104 ? -6.725 10.797 6.852 1.00 33.28 104 LYS A O 1
ATOM 776 N N . CYS A 1 105 ? -8.331 9.509 5.960 1.00 36.00 105 CYS A N 1
ATOM 777 C CA . CYS A 1 105 ? -8.447 8.636 7.130 1.00 36.00 105 CYS A CA 1
ATOM 778 C C . CYS A 1 105 ? -8.395 7.149 6.816 1.00 36.00 105 CYS A C 1
ATOM 780 O O . CYS A 1 105 ? -9.342 6.405 7.035 1.00 36.00 105 CYS A O 1
ATOM 782 N N . SER A 1 106 ? -7.221 6.674 6.448 1.00 46.50 106 SER A N 1
ATOM 783 C CA . SER A 1 106 ? -6.909 5.292 6.773 1.00 46.50 106 SER A CA 1
ATOM 784 C C . SER A 1 106 ? -5.557 5.230 7.435 1.00 46.50 106 SER A C 1
ATOM 786 O O . SER A 1 106 ? -4.773 6.183 7.368 1.00 46.50 106 SER A O 1
ATOM 788 N N . ASN A 1 107 ? -5.298 4.112 8.100 1.00 52.00 107 ASN A N 1
ATOM 789 C CA . ASN A 1 107 ? -3.943 3.694 8.404 1.00 52.00 107 ASN A CA 1
ATOM 790 C C . ASN A 1 107 ? -3.237 3.454 7.067 1.00 52.00 107 ASN A C 1
ATOM 792 O O . ASN A 1 107 ? -3.106 2.316 6.622 1.00 52.00 107 ASN A O 1
ATOM 796 N N . PHE A 1 108 ? -2.895 4.548 6.385 1.00 57.00 108 PHE A N 1
ATOM 797 C CA . PHE A 1 108 ? -2.172 4.508 5.141 1.00 57.00 108 PHE A CA 1
ATOM 798 C C . PHE A 1 108 ? -0.808 3.961 5.471 1.00 57.00 108 PHE A C 1
ATOM 800 O O . PHE A 1 108 ? -0.076 4.587 6.234 1.00 57.00 108 PHE A O 1
ATOM 807 N N . VAL A 1 109 ? -0.511 2.775 4.955 1.00 55.88 109 VAL A N 1
ATOM 808 C CA . VAL A 1 109 ? 0.788 2.159 5.176 1.00 55.88 109 VAL A CA 1
ATOM 809 C C . VAL A 1 109 ? 1.633 2.379 3.943 1.00 55.88 109 VAL A C 1
ATOM 811 O O . VAL A 1 109 ? 1.371 1.819 2.878 1.00 55.88 109 VAL A O 1
ATOM 814 N N . GLY A 1 110 ? 2.639 3.215 4.107 1.00 59.62 110 GLY A N 1
ATOM 815 C CA . GLY A 1 110 ? 3.650 3.511 3.115 1.00 59.62 110 GLY A CA 1
ATOM 816 C C . GLY A 1 110 ? 4.791 4.241 3.799 1.00 59.62 110 GLY A C 1
ATOM 817 O O . GLY A 1 110 ? 4.675 4.631 4.960 1.00 59.62 110 GLY A O 1
ATOM 818 N N . SER A 1 111 ? 5.889 4.419 3.084 1.00 62.06 111 SER A N 1
ATOM 819 C CA . SER A 1 111 ? 6.897 5.386 3.493 1.00 62.06 111 SER A CA 1
ATOM 820 C C . SER A 1 111 ? 6.646 6.709 2.786 1.00 62.06 111 SER A C 1
ATOM 822 O O . SER A 1 111 ? 6.228 6.745 1.624 1.00 62.06 111 SER A O 1
ATOM 824 N N . ASP A 1 112 ? 6.900 7.800 3.493 1.00 66.75 112 ASP A N 1
ATOM 825 C CA . ASP A 1 112 ? 7.114 9.126 2.923 1.00 66.75 112 ASP A CA 1
ATOM 826 C C . ASP A 1 112 ? 8.601 9.386 2.614 1.00 66.75 112 ASP A C 1
ATOM 828 O O . ASP A 1 112 ? 8.932 10.450 2.096 1.00 66.75 112 ASP A O 1
ATOM 832 N N . GLN A 1 113 ? 9.494 8.422 2.888 1.00 66.50 113 GLN A N 1
ATOM 833 C CA . GLN A 1 113 ? 10.936 8.519 2.632 1.00 66.50 113 GLN A CA 1
ATOM 834 C C . GLN A 1 113 ? 11.558 7.175 2.160 1.00 66.50 113 GLN A C 1
ATOM 836 O O . GLN A 1 113 ? 11.534 6.206 2.923 1.00 66.50 113 GLN A O 1
ATOM 841 N N . PRO A 1 114 ? 12.144 7.091 0.948 1.00 66.81 114 PRO A N 1
ATOM 842 C CA . PRO A 1 114 ? 12.098 8.099 -0.101 1.00 66.81 114 PRO A CA 1
ATOM 843 C C . PRO A 1 114 ? 10.753 8.096 -0.831 1.00 66.81 114 PRO A C 1
ATOM 845 O O . PRO A 1 114 ? 10.085 7.078 -1.020 1.00 66.81 114 PRO A O 1
ATOM 848 N N . MET A 1 115 ? 10.415 9.263 -1.345 1.00 68.81 115 MET A N 1
ATOM 849 C CA . MET A 1 115 ? 9.360 9.445 -2.324 1.00 68.81 115 MET A CA 1
ATOM 850 C C . MET A 1 115 ? 9.913 9.136 -3.724 1.00 68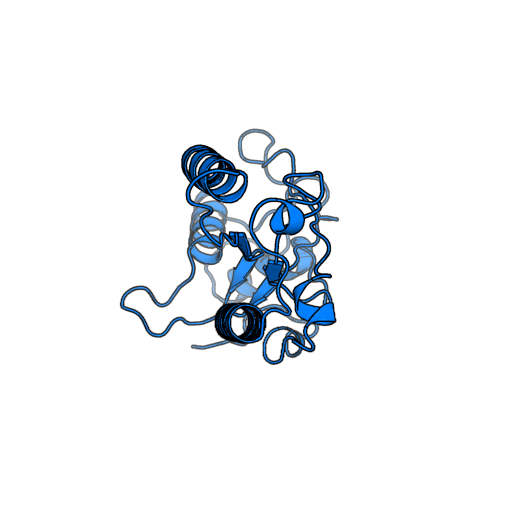.81 115 MET A C 1
ATOM 852 O O . MET A 1 115 ? 10.736 9.885 -4.244 1.00 68.81 115 MET A O 1
ATOM 856 N N . VAL A 1 116 ? 9.484 8.028 -4.342 1.00 68.94 116 VAL A N 1
ATOM 857 C CA . VAL A 1 116 ? 9.965 7.614 -5.675 1.00 68.94 116 VAL A CA 1
ATOM 858 C C . VAL A 1 116 ? 8.981 8.070 -6.749 1.00 68.94 116 VAL A C 1
ATOM 860 O O . VAL A 1 116 ? 7.788 7.757 -6.693 1.00 68.94 116 VAL A O 1
ATOM 863 N N . SER A 1 117 ? 9.474 8.818 -7.739 1.00 73.44 117 SER A N 1
ATOM 864 C CA . SER A 1 117 ? 8.662 9.195 -8.896 1.00 73.44 117 SER A CA 1
ATOM 865 C C . SER A 1 117 ? 8.413 7.983 -9.789 1.00 73.44 117 SER A C 1
ATOM 867 O O . SER A 1 117 ? 9.283 7.131 -9.977 1.00 73.44 117 SER A O 1
ATOM 869 N N . MET A 1 118 ? 7.239 7.929 -10.414 1.00 69.75 118 MET A N 1
ATOM 870 C CA . MET A 1 118 ? 6.937 6.903 -11.420 1.00 69.75 118 MET A CA 1
ATOM 871 C C . MET A 1 118 ? 7.930 6.920 -12.588 1.00 69.75 118 MET A C 1
ATOM 873 O O . MET A 1 118 ? 8.176 5.882 -13.200 1.00 69.75 118 MET A O 1
ATOM 877 N N . HIS A 1 119 ? 8.507 8.091 -12.878 1.00 72.06 119 HIS A N 1
ATOM 878 C CA . HIS A 1 119 ? 9.555 8.239 -13.877 1.00 72.06 119 HIS A CA 1
ATOM 879 C C . HIS A 1 119 ? 10.817 7.456 -13.492 1.00 72.06 119 HIS A C 1
ATOM 881 O O . HIS A 1 119 ? 11.339 6.722 -14.319 1.00 72.06 119 HIS A O 1
ATOM 887 N N . GLY A 1 120 ? 11.292 7.576 -12.248 1.00 66.25 120 GLY A N 1
ATOM 888 C CA . GLY A 1 120 ? 12.481 6.850 -11.787 1.00 66.25 120 GLY A CA 1
ATOM 889 C C . GLY A 1 120 ? 12.220 5.369 -11.512 1.00 66.25 120 GLY A C 1
ATOM 890 O O . GLY A 1 120 ? 13.094 4.536 -11.712 1.00 66.25 120 GLY A O 1
ATOM 891 N N . TRP A 1 121 ? 11.006 5.026 -11.082 1.00 69.88 121 TRP A N 1
ATOM 892 C CA . TRP A 1 121 ? 10.707 3.693 -10.574 1.00 69.88 121 TRP A CA 1
ATOM 893 C C . TRP A 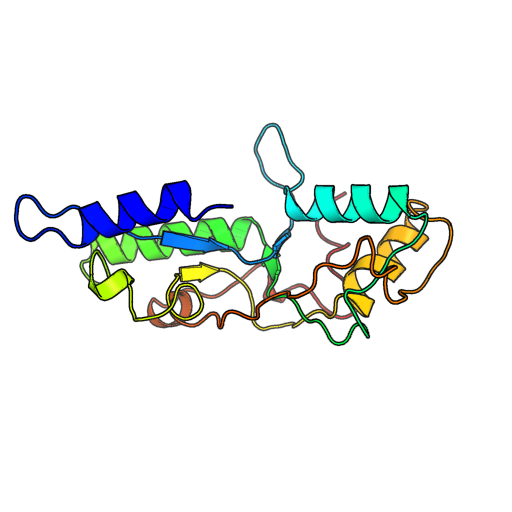1 121 ? 10.729 2.583 -11.632 1.00 69.88 121 TRP A C 1
ATOM 895 O O . TRP A 1 121 ? 11.330 1.535 -11.406 1.00 69.88 121 TRP A O 1
ATOM 905 N N . ALA A 1 122 ? 10.046 2.778 -12.760 1.00 67.81 122 ALA A N 1
ATOM 906 C CA . ALA A 1 122 ? 9.755 1.666 -13.663 1.00 67.81 122 ALA A CA 1
ATOM 907 C C . ALA A 1 122 ? 10.669 1.589 -14.888 1.00 67.81 122 ALA A C 1
ATOM 909 O O . ALA A 1 122 ? 10.896 0.501 -15.410 1.00 67.81 122 ALA A O 1
ATOM 910 N N . SER A 1 123 ? 11.186 2.720 -15.378 1.00 69.88 123 SER A N 1
ATOM 911 C CA . SER A 1 123 ? 11.808 2.737 -16.704 1.00 69.88 123 SER A CA 1
ATOM 912 C C . SER A 1 123 ? 13.236 2.234 -16.769 1.00 69.88 123 SER A C 1
ATOM 914 O O . SER A 1 123 ? 13.601 1.661 -17.788 1.00 69.88 123 SER A O 1
ATOM 916 N N . ALA A 1 124 ? 14.043 2.464 -15.732 1.00 68.25 124 ALA A N 1
ATOM 917 C CA . ALA A 1 124 ? 15.417 1.967 -15.713 1.00 68.25 124 ALA A CA 1
ATOM 918 C C . ALA A 1 124 ? 15.409 0.446 -15.522 1.00 68.25 124 ALA A C 1
ATOM 920 O O . ALA A 1 124 ? 15.826 -0.305 -16.395 1.00 68.25 124 ALA A O 1
ATOM 921 N N . TRP A 1 125 ? 14.764 -0.014 -14.448 1.00 74.44 125 TRP A N 1
ATOM 922 C CA . TRP A 1 125 ? 14.732 -1.429 -14.098 1.00 74.44 125 TRP A CA 1
ATOM 923 C C . TRP A 1 125 ? 14.111 -2.333 -15.173 1.00 74.44 125 TRP A C 1
ATOM 925 O O . TRP A 1 125 ? 14.681 -3.373 -15.493 1.00 74.44 125 TRP A O 1
ATOM 935 N N . MET A 1 126 ? 12.954 -1.972 -15.745 1.00 78.88 126 MET A N 1
ATOM 936 C CA . MET A 1 126 ? 12.311 -2.846 -16.737 1.00 78.88 126 MET A CA 1
ATOM 937 C C . MET A 1 126 ? 13.111 -2.946 -18.033 1.00 78.88 126 MET A C 1
ATOM 939 O O . MET A 1 126 ? 13.104 -4.002 -18.663 1.00 78.88 126 MET A O 1
ATOM 943 N N . PHE A 1 127 ? 13.795 -1.872 -18.430 1.00 82.56 127 PHE A N 1
ATOM 944 C CA . PHE A 1 127 ? 14.660 -1.887 -19.603 1.00 82.56 127 PHE A CA 1
ATOM 945 C C . PHE A 1 127 ? 15.924 -2.709 -19.344 1.00 82.56 127 PHE A C 1
ATOM 947 O O . PHE A 1 127 ? 16.233 -3.599 -20.132 1.00 82.56 127 PHE A O 1
ATOM 954 N N . ASP A 1 128 ? 16.579 -2.507 -18.198 1.00 81.44 128 ASP A N 1
ATOM 955 C CA . ASP A 1 128 ? 17.777 -3.260 -17.802 1.00 81.44 128 ASP A CA 1
ATOM 956 C C . ASP A 1 128 ? 17.508 -4.769 -17.688 1.00 81.44 128 ASP A C 1
ATOM 958 O O . ASP A 1 128 ? 18.383 -5.595 -17.945 1.00 81.44 128 ASP A O 1
ATOM 962 N N . LYS A 1 129 ? 16.278 -5.152 -17.321 1.00 83.50 129 LYS A N 1
ATOM 963 C CA . LYS A 1 129 ? 15.826 -6.552 -17.276 1.00 83.50 129 LYS A CA 1
ATOM 964 C C . LYS A 1 129 ? 15.307 -7.086 -18.616 1.00 83.50 129 LYS A C 1
ATOM 966 O O . LYS A 1 129 ? 14.878 -8.236 -18.665 1.00 83.50 129 LYS A O 1
ATOM 971 N N . GLY A 1 130 ? 15.313 -6.283 -19.681 1.00 85.25 130 GLY A N 1
ATOM 972 C CA . GLY A 1 130 ? 14.811 -6.674 -21.002 1.00 85.25 130 GLY A CA 1
ATOM 973 C C . GLY A 1 130 ? 13.297 -6.913 -21.057 1.00 85.25 130 GLY A C 1
ATOM 974 O O . GLY A 1 130 ? 12.812 -7.554 -21.984 1.00 85.25 130 GLY A O 1
ATOM 975 N N . LEU A 1 131 ? 12.538 -6.415 -20.072 1.00 84.19 131 LEU A N 1
ATOM 976 C CA . LEU A 1 131 ? 11.075 -6.553 -20.010 1.00 84.19 131 LEU A CA 1
ATOM 977 C C . LEU A 1 131 ? 10.351 -5.580 -20.950 1.00 84.19 131 LEU A C 1
ATOM 979 O O . LEU A 1 131 ? 9.170 -5.767 -21.249 1.00 84.19 131 LEU A O 1
ATOM 983 N N . VAL A 1 132 ? 11.044 -4.529 -21.392 1.00 86.06 132 VAL A N 1
ATOM 984 C CA . VAL A 1 132 ? 10.571 -3.549 -22.377 1.00 86.06 132 VAL A CA 1
ATOM 985 C C . VAL A 1 132 ? 11.676 -3.236 -23.380 1.00 86.06 132 VAL A C 1
ATOM 987 O O . VAL A 1 132 ? 12.859 -3.342 -23.067 1.00 86.06 132 VAL A O 1
ATOM 990 N N . THR A 1 133 ? 11.296 -2.810 -24.583 1.00 83.81 133 THR A N 1
ATOM 991 C CA . THR A 1 133 ? 12.246 -2.571 -25.683 1.00 83.81 133 THR A CA 1
ATOM 992 C C . THR A 1 133 ? 12.836 -1.161 -25.687 1.00 83.81 133 THR A C 1
ATOM 994 O O . THR A 1 133 ? 13.777 -0.894 -26.430 1.00 83.81 133 THR A O 1
ATOM 997 N N . MET A 1 134 ? 12.287 -0.240 -24.887 1.00 82.31 134 MET A N 1
ATOM 998 C CA . MET A 1 134 ? 12.731 1.153 -24.807 1.00 82.31 134 MET A CA 1
ATOM 999 C C . MET A 1 134 ? 12.983 1.575 -23.361 1.00 82.31 134 MET A C 1
ATOM 1001 O O . MET A 1 134 ? 12.102 1.442 -22.510 1.00 82.31 134 MET A O 1
ATOM 1005 N N . GLY A 1 135 ? 14.170 2.132 -23.119 1.00 79.69 135 GLY A N 1
ATOM 1006 C CA . GLY A 1 135 ? 14.529 2.768 -21.857 1.00 79.69 135 GLY A CA 1
ATOM 1007 C C . GLY A 1 135 ? 13.901 4.153 -21.691 1.00 79.69 135 GLY A C 1
ATOM 1008 O O . GLY A 1 135 ? 13.459 4.790 -22.652 1.00 79.69 135 GLY A O 1
ATOM 1009 N N . GLY A 1 136 ? 13.890 4.632 -20.446 1.00 78.38 136 GLY A N 1
ATOM 1010 C CA . GLY A 1 136 ? 13.268 5.904 -20.071 1.00 78.38 136 GLY A CA 1
ATOM 1011 C C . GLY A 1 136 ? 11.739 5.833 -19.981 1.00 78.38 136 GLY A C 1
ATOM 1012 O O . GLY A 1 136 ? 11.109 4.872 -20.419 1.00 78.38 136 GLY A O 1
ATOM 1013 N N . SER A 1 137 ? 11.129 6.835 -19.347 1.00 78.56 137 SER A N 1
ATOM 1014 C CA . SER A 1 137 ? 9.679 6.886 -19.141 1.00 78.56 137 SER A CA 1
ATOM 1015 C C . SER A 1 137 ? 9.068 8.041 -19.926 1.00 78.56 137 SER A C 1
ATOM 1017 O O . SER A 1 137 ? 9.628 9.134 -19.986 1.00 78.56 137 SER A O 1
ATOM 1019 N N . LYS A 1 138 ? 7.909 7.811 -20.548 1.00 82.06 138 LYS A N 1
ATOM 1020 C CA . LYS A 1 138 ? 7.149 8.844 -21.271 1.00 82.06 138 LYS A CA 1
ATOM 1021 C C . LYS A 1 138 ? 5.680 8.809 -20.851 1.00 82.06 138 LYS A C 1
ATOM 1023 O O . LYS A 1 138 ? 5.185 7.734 -20.506 1.00 82.06 138 LYS A O 1
ATOM 1028 N N . PRO A 1 139 ? 4.946 9.932 -20.950 1.00 85.00 139 PRO A N 1
ATOM 1029 C CA . PRO A 1 139 ? 3.508 9.928 -20.726 1.00 85.00 139 PRO A CA 1
ATOM 1030 C C . PRO A 1 139 ? 2.821 8.835 -21.546 1.00 85.00 139 PRO A C 1
ATOM 1032 O O . PRO A 1 139 ? 3.050 8.688 -22.755 1.00 85.00 139 PRO A O 1
ATOM 1035 N N . MET A 1 140 ? 2.003 8.036 -20.868 1.00 83.56 140 MET A N 1
ATOM 1036 C CA . MET A 1 140 ? 1.209 7.006 -21.520 1.00 83.56 140 MET A CA 1
ATOM 1037 C C . MET A 1 140 ? 0.100 7.630 -22.379 1.00 83.56 140 MET A C 1
ATOM 1039 O O . MET A 1 140 ? -0.380 8.721 -22.053 1.00 83.56 140 MET A O 1
ATOM 1043 N N . PRO A 1 141 ? -0.340 6.950 -23.458 1.00 81.06 141 PRO A N 1
ATOM 1044 C CA . PRO A 1 141 ? -1.468 7.413 -24.255 1.00 81.06 141 PRO A CA 1
ATOM 1045 C C . PRO A 1 141 ? -2.707 7.674 -23.381 1.00 81.06 141 PRO A C 1
ATOM 1047 O O . PRO A 1 141 ? -2.969 6.896 -22.458 1.00 81.06 141 PRO A O 1
ATOM 1050 N N . PRO A 1 142 ? -3.522 8.704 -23.678 1.00 78.38 142 PRO A N 1
ATOM 1051 C CA . PRO A 1 142 ? -4.717 9.021 -22.890 1.00 78.38 142 PRO A CA 1
ATOM 1052 C C . PRO A 1 142 ? -5.699 7.852 -22.722 1.00 78.38 142 PRO A C 1
ATOM 1054 O O . PRO A 1 142 ? -6.411 7.803 -21.725 1.00 78.38 142 PRO A O 1
ATOM 1057 N N . ALA A 1 143 ? -5.712 6.908 -23.671 1.00 77.75 143 ALA A N 1
ATOM 1058 C CA . ALA A 1 143 ? -6.547 5.708 -23.638 1.00 77.75 143 ALA A CA 1
ATOM 1059 C C . ALA A 1 143 ? -6.202 4.735 -22.492 1.00 77.75 143 ALA A C 1
ATOM 1061 O O . ALA A 1 143 ? -7.062 3.968 -22.072 1.00 77.75 143 ALA A O 1
ATOM 1062 N N . VAL A 1 144 ? -4.969 4.773 -21.975 1.00 70.94 144 VAL A N 1
ATOM 1063 C CA . VAL A 1 144 ? -4.472 3.872 -20.914 1.00 70.94 144 VAL A CA 1
ATOM 1064 C C . VAL A 1 144 ? -3.992 4.625 -19.665 1.00 70.94 144 VAL A C 1
ATOM 1066 O O . VAL A 1 144 ? -3.678 4.024 -18.638 1.00 70.94 144 VAL A O 1
ATOM 1069 N N . ALA A 1 145 ? -3.936 5.958 -19.719 1.00 64.00 145 ALA A N 1
ATOM 1070 C CA . ALA A 1 145 ? -3.524 6.773 -18.588 1.00 64.00 145 ALA A CA 1
ATOM 1071 C C . ALA A 1 145 ? -4.629 6.836 -17.513 1.00 64.00 145 ALA A C 1
ATOM 1073 O O . ALA A 1 145 ? -5.703 7.398 -17.732 1.00 64.00 145 ALA A O 1
ATOM 1074 N N . PHE A 1 146 ? -4.343 6.337 -16.304 1.00 61.50 146 PHE A N 1
ATOM 1075 C CA . PHE A 1 146 ? -5.135 6.661 -15.117 1.00 61.50 146 PHE A CA 1
ATOM 1076 C C . PHE A 1 146 ? -5.160 8.176 -14.904 1.00 61.50 146 PHE A C 1
ATOM 1078 O O . PHE A 1 146 ? -4.122 8.830 -14.802 1.00 61.50 146 PHE A O 1
ATOM 1085 N N . ARG A 1 147 ? -6.370 8.733 -14.801 1.00 49.22 147 ARG A N 1
ATOM 1086 C CA . ARG A 1 147 ? -6.592 10.182 -14.691 1.00 49.22 147 ARG A CA 1
ATOM 1087 C C . ARG A 1 147 ? -6.287 10.768 -13.308 1.00 49.22 147 ARG A C 1
ATOM 1089 O O . ARG A 1 147 ? -6.269 11.988 -13.179 1.00 49.22 147 ARG A O 1
ATOM 1096 N N . ARG A 1 148 ? -6.058 9.949 -12.271 1.00 46.53 148 ARG A N 1
ATOM 1097 C CA . ARG A 1 148 ? -5.741 10.445 -10.920 1.00 46.53 148 ARG A CA 1
ATOM 1098 C C . ARG A 1 148 ? -5.117 9.354 -10.042 1.00 46.53 148 ARG A C 1
ATOM 1100 O O . ARG A 1 148 ? -5.827 8.453 -9.607 1.00 46.53 148 ARG A O 1
ATOM 1107 N N . LEU A 1 149 ? -3.819 9.453 -9.751 1.00 51.59 149 LEU A N 1
ATOM 1108 C CA . LEU A 1 149 ? -3.248 8.817 -8.561 1.00 51.59 149 LEU A CA 1
ATOM 1109 C C . LEU A 1 149 ? -3.371 9.821 -7.414 1.00 51.59 149 LEU A C 1
ATOM 1111 O O . LEU A 1 149 ? -2.990 10.983 -7.553 1.00 51.59 149 LEU A O 1
ATOM 1115 N N . LEU A 1 150 ? -3.990 9.404 -6.316 1.00 51.22 150 LEU A N 1
ATOM 1116 C CA . LEU A 1 150 ? -4.175 10.246 -5.138 1.00 51.22 150 LEU A CA 1
ATOM 1117 C C . LEU A 1 150 ? -3.013 10.025 -4.174 1.00 51.22 150 LEU A C 1
ATOM 1119 O O . LEU A 1 150 ? -2.502 8.915 -4.067 1.00 51.22 150 LEU A O 1
ATOM 1123 N N . TYR A 1 151 ? -2.613 11.099 -3.493 1.00 56.19 151 TYR A N 1
ATOM 1124 C CA . TYR A 1 151 ? -1.506 11.132 -2.539 1.00 56.19 151 TYR A CA 1
ATOM 1125 C C . TYR A 1 151 ? -2.050 11.126 -1.118 1.00 56.19 151 TYR A C 1
ATOM 1127 O O . TYR A 1 151 ? -2.326 12.193 -0.555 1.00 56.19 151 TYR A O 1
ATOM 1135 N N . PRO A 1 152 ? -2.251 9.955 -0.518 1.00 56.88 152 PRO A N 1
ATOM 1136 C CA . PRO A 1 152 ? -2.588 9.911 0.885 1.00 56.88 152 PRO A CA 1
ATOM 1137 C C . PRO A 1 152 ? -1.359 10.235 1.740 1.00 56.88 152 PRO A C 1
ATOM 1139 O O . PRO A 1 152 ? -0.249 9.789 1.456 1.00 56.88 152 PRO A O 1
ATOM 1142 N N . LYS A 1 153 ? -1.554 11.009 2.812 1.00 60.72 153 LYS A N 1
ATOM 1143 C CA . LYS A 1 153 ? -0.505 11.250 3.812 1.00 60.72 153 LYS A CA 1
ATOM 1144 C C . LYS A 1 153 ? -0.465 10.077 4.795 1.00 60.72 153 LYS A C 1
ATOM 1146 O O . LYS A 1 153 ? -1.471 9.793 5.443 1.00 60.72 153 LYS A O 1
ATOM 1151 N N . VAL A 1 154 ? 0.699 9.453 4.951 1.00 61.50 154 VAL A N 1
ATOM 1152 C CA . VAL A 1 154 ? 0.985 8.482 6.018 1.00 61.50 154 VAL A CA 1
ATOM 1153 C C . VAL A 1 154 ? 1.134 9.273 7.319 1.00 61.50 154 VAL A C 1
ATOM 1155 O O . VAL A 1 154 ? 2.086 10.027 7.477 1.00 61.50 154 VAL A O 1
ATOM 1158 N N . LYS A 1 155 ? 0.147 9.211 8.218 1.00 67.88 155 LYS A N 1
ATOM 1159 C CA . LYS A 1 155 ? 0.192 9.948 9.501 1.00 67.88 155 LYS A CA 1
ATOM 1160 C C . LYS A 1 155 ? -0.183 9.105 10.714 1.00 67.88 155 LYS A C 1
ATOM 1162 O O . LYS A 1 155 ? 0.426 9.254 11.762 1.00 67.88 155 LYS A O 1
ATOM 1167 N N . ARG A 1 156 ? -1.187 8.235 10.589 1.00 67.50 156 ARG A N 1
ATOM 1168 C CA . ARG A 1 156 ? -1.751 7.502 11.736 1.00 67.50 156 ARG A CA 1
ATOM 1169 C C . ARG A 1 156 ? -0.866 6.373 12.273 1.00 67.50 156 ARG A C 1
ATOM 1171 O O . ARG A 1 156 ? -0.744 6.276 13.489 1.00 67.50 156 ARG A O 1
ATOM 1178 N N . PRO A 1 157 ? -0.204 5.553 11.437 1.00 70.50 157 PRO A N 1
ATOM 1179 C CA . PRO A 1 157 ? 0.750 4.583 11.967 1.00 70.50 157 PRO A CA 1
ATOM 1180 C C . PRO A 1 157 ? 1.874 5.258 12.776 1.00 70.50 157 PRO A C 1
ATOM 1182 O O . PRO A 1 157 ? 2.198 4.792 13.865 1.00 70.50 157 PRO A O 1
ATOM 1185 N N . TYR A 1 158 ? 2.366 6.418 12.322 1.00 75.75 158 TYR A N 1
ATOM 1186 C CA . TYR A 1 158 ? 3.387 7.196 13.037 1.00 75.75 158 TYR A CA 1
ATOM 1187 C C . TYR A 1 158 ? 2.939 7.640 14.435 1.00 75.75 158 TYR A C 1
ATOM 1189 O O . TYR A 1 158 ? 3.705 7.536 15.388 1.00 75.75 158 TYR A O 1
ATOM 1197 N N . THR A 1 159 ? 1.678 8.058 14.614 1.00 81.19 159 THR A N 1
ATOM 1198 C CA . THR A 1 159 ? 1.167 8.436 15.948 1.00 81.19 159 THR A CA 1
ATOM 1199 C C . THR A 1 159 ? 1.080 7.262 16.925 1.00 81.19 159 THR A C 1
ATOM 1201 O O . THR A 1 159 ? 0.969 7.478 18.126 1.00 81.19 159 THR A O 1
ATOM 1204 N N . LEU A 1 160 ? 1.139 6.026 16.423 1.00 81.94 160 LEU A N 1
ATOM 1205 C CA . LEU A 1 160 ? 1.172 4.801 17.223 1.00 81.94 160 LEU A CA 1
ATOM 1206 C C . LEU A 1 160 ? 2.605 4.277 17.437 1.00 81.94 160 LEU A C 1
ATOM 1208 O O . LEU A 1 160 ? 2.779 3.159 17.917 1.00 81.94 160 LEU A O 1
ATOM 1212 N N . GLY A 1 161 ? 3.627 5.055 17.063 1.00 83.94 161 GLY A N 1
ATOM 1213 C CA . GLY A 1 161 ? 5.035 4.671 17.179 1.00 83.94 161 GLY A CA 1
ATOM 1214 C C . GLY A 1 161 ? 5.492 3.636 16.148 1.00 83.94 161 GLY A C 1
ATOM 1215 O O . GLY A 1 161 ? 6.536 3.014 16.330 1.00 83.94 161 GLY A O 1
ATOM 1216 N N . TRP A 1 162 ? 4.716 3.406 15.083 1.00 86.56 162 TRP A N 1
ATOM 1217 C CA . TRP A 1 162 ? 5.167 2.579 13.966 1.00 86.56 162 TRP A CA 1
ATOM 1218 C C . TRP A 1 162 ? 6.087 3.375 13.046 1.00 86.56 162 TRP A C 1
ATOM 1220 O O . TRP A 1 162 ? 5.782 4.515 12.727 1.00 86.56 162 TRP A O 1
ATOM 1230 N N . GLU A 1 163 ? 7.145 2.742 12.546 1.00 85.56 163 GLU A N 1
ATOM 1231 C CA . GLU A 1 163 ? 8.081 3.320 11.583 1.00 85.56 163 GLU A CA 1
ATOM 1232 C C . GLU A 1 163 ? 8.386 2.294 10.473 1.00 85.56 163 GLU A C 1
ATOM 1234 O O . GLU A 1 163 ? 8.610 1.120 10.790 1.00 85.56 163 GLU A O 1
ATOM 1239 N N . PRO A 1 164 ? 8.419 2.686 9.183 1.00 83.94 164 PRO A N 1
ATOM 1240 C CA . PRO A 1 164 ? 8.754 1.778 8.095 1.00 83.94 164 PRO A CA 1
ATOM 1241 C C . PRO A 1 164 ? 10.242 1.433 8.143 1.00 83.94 164 PRO A C 1
ATOM 1243 O O . PRO A 1 164 ? 11.095 2.320 8.071 1.00 83.94 164 PRO A O 1
ATOM 1246 N N . ALA A 1 165 ? 10.569 0.147 8.229 1.00 88.12 165 ALA A N 1
ATOM 1247 C CA . ALA A 1 165 ? 11.953 -0.310 8.305 1.00 88.12 165 ALA A CA 1
ATOM 1248 C C . ALA A 1 165 ? 12.499 -0.668 6.922 1.00 88.12 165 ALA A C 1
ATOM 1250 O O . ALA A 1 165 ? 13.610 -0.281 6.564 1.00 88.12 165 ALA A O 1
ATOM 1251 N N . GLU A 1 166 ? 11.718 -1.398 6.129 1.00 84.94 166 GLU A N 1
ATOM 1252 C CA . GLU A 1 166 ? 12.145 -1.849 4.803 1.00 84.94 166 GLU A CA 1
ATOM 1253 C C . GLU A 1 166 ? 11.964 -0.755 3.753 1.00 84.94 166 GLU A C 1
ATOM 1255 O O . GLU A 1 166 ? 12.814 -0.556 2.889 1.00 84.94 166 GLU A O 1
ATOM 1260 N N . SER A 1 167 ? 10.894 0.025 3.864 1.00 81.50 167 SER A N 1
ATOM 1261 C CA . SER A 1 167 ? 10.530 1.026 2.867 1.00 81.50 167 SER A CA 1
ATOM 1262 C C . SER A 1 167 ? 11.488 2.205 2.822 1.00 81.50 167 SER A C 1
ATOM 1264 O O . SER A 1 167 ? 11.608 2.842 1.779 1.00 81.50 167 SER A O 1
ATOM 1266 N N . ARG A 1 168 ? 12.212 2.446 3.919 1.00 82.44 168 ARG A N 1
ATOM 1267 C CA . ARG A 1 168 ? 13.287 3.442 4.008 1.00 82.44 168 ARG A CA 1
ATOM 1268 C C . ARG A 1 168 ? 14.576 3.030 3.311 1.00 82.44 168 ARG A C 1
ATOM 1270 O O . ARG A 1 168 ? 15.415 3.885 3.058 1.00 82.44 168 ARG A O 1
ATOM 1277 N N . LYS A 1 169 ? 14.751 1.740 3.014 1.00 79.75 169 LYS A N 1
ATOM 1278 C CA . LYS A 1 169 ? 15.966 1.218 2.371 1.00 79.75 169 LYS A CA 1
ATOM 1279 C C . LYS A 1 169 ? 15.967 1.413 0.862 1.00 79.75 169 LYS A C 1
ATOM 1281 O O . LYS A 1 169 ? 16.980 1.158 0.220 1.00 79.75 169 LYS A O 1
ATOM 1286 N N . VAL A 1 170 ? 14.849 1.842 0.282 1.00 69.75 170 VAL A N 1
ATOM 1287 C CA . VAL A 1 170 ? 14.843 2.273 -1.114 1.00 69.75 170 VAL A CA 1
ATOM 1288 C C . VAL A 1 170 ? 15.704 3.532 -1.180 1.00 69.75 170 VAL A C 1
ATOM 1290 O O . VAL A 1 170 ? 15.498 4.464 -0.413 1.00 69.75 170 VAL A O 1
ATOM 1293 N N . VAL A 1 171 ? 16.701 3.556 -2.056 1.00 52.59 171 VAL A N 1
ATOM 1294 C CA . VAL A 1 171 ? 17.566 4.719 -2.297 1.00 52.59 171 VAL A CA 1
ATOM 1295 C C . VAL A 1 171 ? 17.769 4.800 -3.799 1.00 52.59 171 VAL A C 1
ATOM 1297 O O . VAL A 1 171 ? 18.030 3.759 -4.386 1.00 52.59 171 VAL A O 1
ATOM 1300 N N . GLY A 1 172 ? 17.649 5.998 -4.387 1.00 49.38 172 GLY A N 1
ATOM 1301 C CA . GLY A 1 172 ? 18.243 6.410 -5.676 1.00 49.38 172 GLY A CA 1
ATOM 1302 C C . GLY A 1 172 ? 17.842 5.665 -6.958 1.00 49.38 172 GLY A C 1
ATOM 1303 O O . GLY A 1 172 ? 17.412 6.306 -7.910 1.00 49.38 172 GLY A 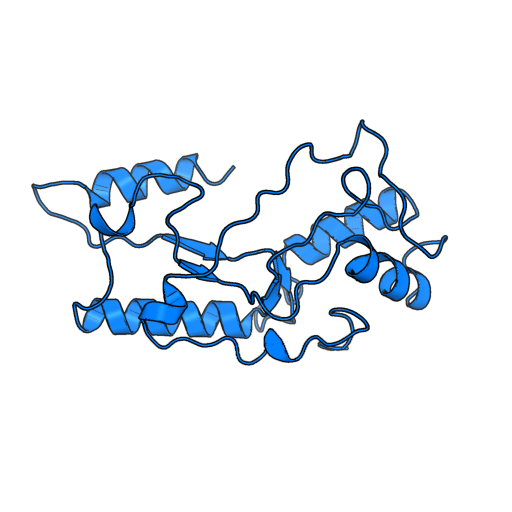O 1
ATOM 1304 N N . ASP A 1 173 ? 17.904 4.335 -6.959 1.00 41.50 173 ASP A N 1
ATOM 1305 C CA . ASP A 1 173 ? 17.936 3.461 -8.138 1.00 41.50 173 ASP A CA 1
ATOM 1306 C C . ASP A 1 173 ? 16.743 2.485 -8.199 1.00 41.50 173 ASP A C 1
ATOM 1308 O O . ASP A 1 173 ? 16.722 1.507 -8.946 1.00 41.50 173 ASP A O 1
ATOM 1312 N N . GLY A 1 174 ? 15.691 2.779 -7.434 1.00 52.12 174 GLY A N 1
ATOM 1313 C CA . GLY A 1 174 ? 14.408 2.091 -7.517 1.00 52.12 174 GLY A CA 1
ATOM 1314 C C . GLY A 1 174 ? 14.267 0.862 -6.617 1.00 52.12 174 GLY A C 1
ATOM 1315 O O . GLY A 1 174 ? 15.141 0.470 -5.854 1.00 52.12 174 GLY A O 1
ATOM 1316 N N . ILE A 1 175 ? 13.082 0.259 -6.689 1.00 53.38 175 ILE A N 1
ATOM 1317 C CA . ILE A 1 175 ? 12.616 -0.854 -5.838 1.00 53.38 175 ILE A CA 1
ATOM 1318 C C . ILE A 1 175 ? 13.273 -2.206 -6.222 1.00 53.38 175 ILE A C 1
ATOM 1320 O O . ILE A 1 175 ? 13.056 -3.241 -5.592 1.00 53.38 175 ILE A O 1
ATOM 1324 N N . ALA A 1 176 ? 14.116 -2.189 -7.253 1.00 47.66 176 ALA A N 1
ATOM 1325 C CA . ALA A 1 176 ? 14.684 -3.339 -7.943 1.00 47.66 176 ALA A CA 1
ATOM 1326 C C . ALA A 1 176 ? 15.622 -4.231 -7.112 1.00 47.66 176 ALA A C 1
ATOM 1328 O O . ALA A 1 176 ? 15.875 -5.365 -7.514 1.00 47.66 176 ALA A O 1
ATOM 1329 N N . SER A 1 177 ? 16.144 -3.750 -5.981 1.00 42.44 177 SER A N 1
ATOM 1330 C CA . SER A 1 177 ? 17.067 -4.517 -5.131 1.00 42.44 177 SER A CA 1
ATOM 1331 C C . SER A 1 177 ? 16.366 -5.516 -4.201 1.00 42.44 177 SER A C 1
ATOM 1333 O O . SER A 1 177 ? 17.024 -6.356 -3.589 1.00 42.44 177 SER A O 1
ATOM 1335 N N . CYS A 1 178 ? 15.034 -5.475 -4.101 1.00 40.41 178 CYS A N 1
ATOM 1336 C CA . CYS A 1 178 ? 14.267 -6.389 -3.255 1.00 40.41 178 CYS A CA 1
ATOM 1337 C C . CYS A 1 178 ? 13.932 -7.705 -3.980 1.00 40.41 178 CYS A C 1
ATOM 1339 O O . CYS A 1 178 ? 12.787 -7.936 -4.361 1.00 40.41 178 CYS A O 1
ATOM 1341 N N . GLY A 1 179 ? 14.931 -8.583 -4.103 1.00 39.66 179 GLY A N 1
ATOM 1342 C CA . GLY A 1 179 ? 14.741 -10.028 -4.280 1.00 39.66 179 GLY A CA 1
ATOM 1343 C C . GLY A 1 179 ? 14.624 -10.527 -5.721 1.00 39.66 179 GLY A C 1
ATOM 1344 O O . GLY A 1 179 ? 13.523 -10.681 -6.248 1.00 39.66 179 GLY A O 1
ATOM 1345 N N . THR A 1 180 ? 15.771 -10.880 -6.301 1.00 34.62 180 THR A N 1
ATOM 1346 C CA . THR A 1 180 ? 15.902 -12.133 -7.067 1.00 34.62 180 THR A CA 1
ATOM 1347 C C . THR A 1 180 ? 16.340 -13.234 -6.122 1.00 34.62 180 THR A C 1
ATOM 1349 O O . THR A 1 180 ? 17.289 -12.949 -5.356 1.00 34.62 180 THR A O 1
#

Sequence (180 aa):
MHLKSDIPIVDVGTRTQNPVRTMIMFPGLIYGSGEGIQKTTAPIRYVIDLYTQIGRAGTWGPGANVVSNGHVKDCASACLTVLKAALDGKAQEGAEGRLESLFKCSNFVGSDQPMVSMHGWASAWMFDKGLVTMGGSKPMPPAVAFRRLLYPKVKRPYTLGWEPAESRKVVGDGIASCGT